Protein AF-A0A3E1HQI9-F1 (afdb_monomer_lite)

Structure (mmCIF, N/CA/C/O backbone):
data_AF-A0A3E1HQI9-F1
#
_entry.id   AF-A0A3E1HQI9-F1
#
loop_
_atom_site.group_PDB
_atom_site.id
_atom_site.type_symbol
_atom_site.label_atom_id
_atom_site.label_alt_id
_atom_site.label_comp_id
_atom_site.label_asym_id
_atom_site.label_entity_id
_atom_site.label_seq_id
_atom_site.pdbx_PDB_ins_code
_atom_site.Cartn_x
_atom_site.Cartn_y
_atom_site.Cartn_z
_atom_site.occupancy
_atom_site.B_iso_or_equiv
_atom_site.auth_seq_id
_atom_site.auth_comp_id
_atom_site.auth_asym_id
_atom_site.auth_atom_id
_atom_site.pdbx_PDB_model_num
ATOM 1 N N . MET A 1 1 ? 32.367 -11.752 -16.642 1.00 41.03 1 MET A N 1
ATOM 2 C CA . MET A 1 1 ? 31.459 -10.588 -16.600 1.00 41.03 1 MET A CA 1
ATOM 3 C C . MET A 1 1 ? 30.913 -10.545 -15.189 1.00 41.03 1 MET A C 1
ATOM 5 O O . MET A 1 1 ? 30.136 -11.419 -14.832 1.00 41.03 1 MET A O 1
ATOM 9 N N . LEU A 1 2 ? 31.488 -9.681 -14.352 1.00 41.44 2 LEU A N 1
ATOM 10 C CA . LEU A 1 2 ? 31.187 -9.612 -12.925 1.00 41.44 2 LEU A CA 1
ATOM 11 C C . LEU A 1 2 ? 29.710 -9.265 -12.748 1.00 41.44 2 LEU A C 1
ATOM 13 O O . LEU A 1 2 ? 29.239 -8.254 -13.261 1.00 41.44 2 LEU A O 1
ATOM 17 N N . ASN A 1 3 ? 28.998 -10.146 -12.053 1.00 54.88 3 ASN A N 1
ATOM 18 C CA . ASN A 1 3 ? 27.656 -9.914 -11.554 1.00 54.88 3 ASN A CA 1
ATOM 19 C C . ASN A 1 3 ? 27.782 -8.85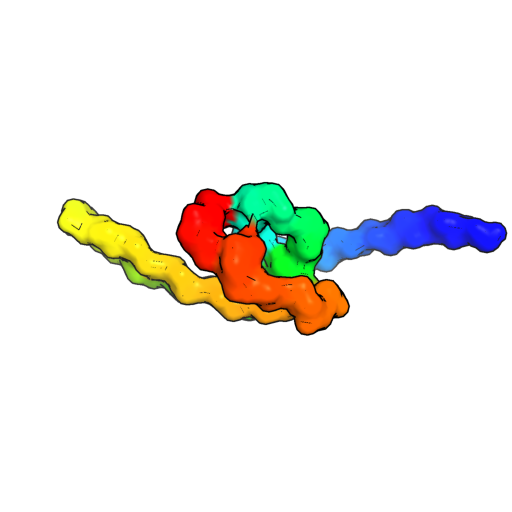3 -10.453 1.00 54.88 3 ASN A C 1
ATOM 21 O O . ASN A 1 3 ? 27.879 -9.183 -9.273 1.00 54.88 3 ASN A O 1
ATOM 25 N N . GLU A 1 4 ? 27.928 -7.588 -10.849 1.00 57.47 4 GLU A N 1
ATOM 26 C CA . GLU A 1 4 ? 27.909 -6.473 -9.916 1.00 57.47 4 GLU A CA 1
ATOM 27 C C . GLU A 1 4 ? 26.530 -6.472 -9.264 1.00 57.47 4 GLU A C 1
ATOM 29 O O . GLU A 1 4 ? 25.539 -6.039 -9.853 1.00 57.47 4 GLU A O 1
ATOM 34 N N . LEU A 1 5 ? 26.467 -7.003 -8.043 1.00 60.31 5 LEU A N 1
ATOM 35 C CA . LEU A 1 5 ? 25.413 -6.690 -7.095 1.00 60.31 5 LEU A CA 1
ATOM 36 C C . LEU A 1 5 ? 25.489 -5.178 -6.898 1.00 60.31 5 LEU A C 1
ATOM 38 O O . LEU A 1 5 ? 26.232 -4.688 -6.052 1.00 60.31 5 LEU A O 1
ATOM 42 N N . ARG A 1 6 ? 24.785 -4.431 -7.754 1.00 57.59 6 ARG A N 1
ATOM 43 C CA . ARG A 1 6 ? 24.552 -3.009 -7.552 1.00 57.59 6 ARG A CA 1
ATOM 44 C C . ARG A 1 6 ? 23.820 -2.922 -6.229 1.00 57.59 6 ARG A C 1
ATOM 46 O O . ARG A 1 6 ? 22.634 -3.230 -6.156 1.00 57.59 6 ARG A O 1
ATOM 53 N N . THR A 1 7 ? 24.549 -2.575 -5.178 1.00 54.22 7 THR A N 1
ATOM 54 C CA . THR A 1 7 ? 23.968 -2.237 -3.890 1.00 54.22 7 THR A CA 1
ATOM 55 C C . THR A 1 7 ? 23.058 -1.047 -4.152 1.00 54.22 7 THR A C 1
ATOM 57 O O . THR A 1 7 ? 23.529 0.076 -4.322 1.00 54.22 7 THR A O 1
ATOM 60 N N . PHE A 1 8 ? 21.761 -1.305 -4.315 1.00 59.03 8 PHE A N 1
ATOM 61 C CA . PHE A 1 8 ? 20.782 -0.247 -4.472 1.00 59.03 8 PHE A CA 1
ATOM 62 C C . PHE A 1 8 ? 20.661 0.415 -3.105 1.00 59.03 8 PHE A C 1
ATOM 64 O O . PHE A 1 8 ? 20.081 -0.143 -2.172 1.00 59.03 8 PHE A O 1
ATOM 71 N N . PHE A 1 9 ? 21.307 1.568 -2.961 1.00 51.03 9 PHE A N 1
ATOM 72 C CA . PHE A 1 9 ? 21.143 2.413 -1.792 1.00 51.03 9 PHE A CA 1
ATOM 73 C C . PHE A 1 9 ? 19.796 3.113 -1.922 1.00 51.03 9 PHE A C 1
ATOM 75 O O . PHE A 1 9 ? 19.678 4.219 -2.440 1.00 51.03 9 PHE A O 1
ATOM 82 N N . ASP A 1 10 ? 18.772 2.400 -1.477 1.00 58.00 10 ASP A N 1
ATOM 83 C CA . ASP A 1 10 ? 17.456 2.940 -1.199 1.00 58.00 10 ASP A CA 1
ATOM 84 C C . ASP A 1 10 ? 17.600 3.956 -0.050 1.00 58.00 10 ASP A C 1
ATOM 86 O O . ASP A 1 10 ? 17.746 3.600 1.121 1.00 58.00 10 ASP A O 1
ATOM 90 N N . HIS A 1 11 ? 17.646 5.241 -0.405 1.00 55.84 11 HIS A N 1
ATOM 91 C CA . HIS A 1 11 ? 17.550 6.350 0.546 1.00 55.84 11 HIS A CA 1
ATOM 92 C C . HIS A 1 11 ? 16.089 6.702 0.878 1.00 55.84 11 HIS A C 1
ATOM 94 O O . HIS A 1 11 ? 15.839 7.695 1.571 1.00 55.84 11 HIS A O 1
ATOM 100 N N . SER A 1 12 ? 15.121 5.917 0.397 1.00 66.12 12 SER A N 1
ATOM 101 C CA . SER A 1 12 ? 13.722 6.062 0.757 1.00 66.12 12 SER A CA 1
ATOM 102 C C . SER A 1 12 ? 13.531 5.660 2.212 1.00 66.12 12 SER A C 1
ATOM 104 O O . SER A 1 12 ? 13.936 4.600 2.690 1.00 66.12 12 SER A O 1
ATOM 106 N N . ARG A 1 13 ? 12.895 6.553 2.966 1.00 77.31 13 ARG A N 1
ATOM 107 C CA . ARG A 1 13 ? 12.507 6.267 4.353 1.00 77.31 13 ARG A CA 1
ATOM 108 C C . ARG A 1 13 ? 11.266 5.382 4.419 1.00 77.31 13 ARG A C 1
ATOM 110 O O . ARG A 1 13 ? 10.953 4.867 5.489 1.00 77.31 13 ARG A O 1
ATOM 117 N N . HIS A 1 14 ? 10.553 5.238 3.305 1.00 85.19 14 HIS A N 1
ATOM 118 C CA . HIS A 1 14 ? 9.292 4.523 3.219 1.00 85.19 14 HIS A CA 1
ATOM 119 C C . HIS A 1 14 ? 9.463 3.327 2.290 1.00 85.19 14 HIS A C 1
ATOM 121 O O . HIS A 1 14 ? 9.878 3.478 1.147 1.00 85.19 14 HIS A O 1
ATOM 127 N N . LYS A 1 15 ? 9.125 2.139 2.787 1.00 89.69 15 LYS A N 1
ATOM 128 C CA . LYS A 1 15 ? 9.118 0.905 2.001 1.00 89.69 15 LYS A CA 1
ATOM 129 C C . LYS A 1 15 ? 7.683 0.450 1.815 1.00 89.69 15 LYS A C 1
ATOM 131 O O . LYS A 1 15 ? 6.911 0.486 2.770 1.00 89.69 15 LYS A O 1
ATOM 136 N N . LEU A 1 16 ? 7.358 0.020 0.602 1.00 92.19 16 LEU A N 1
ATOM 137 C CA . LEU A 1 16 ? 6.090 -0.614 0.276 1.00 92.19 16 LEU A CA 1
ATOM 138 C C . LEU A 1 16 ? 6.367 -2.057 -0.139 1.00 92.19 16 LEU A C 1
ATOM 140 O O . LEU A 1 16 ? 7.150 -2.310 -1.051 1.00 92.19 16 LEU A O 1
ATOM 144 N N . THR A 1 17 ? 5.712 -3.001 0.522 1.00 92.81 17 THR A N 1
ATOM 145 C CA . THR A 1 17 ? 5.751 -4.419 0.162 1.00 92.81 17 THR A CA 1
ATOM 146 C C . THR A 1 17 ? 4.328 -4.906 0.030 1.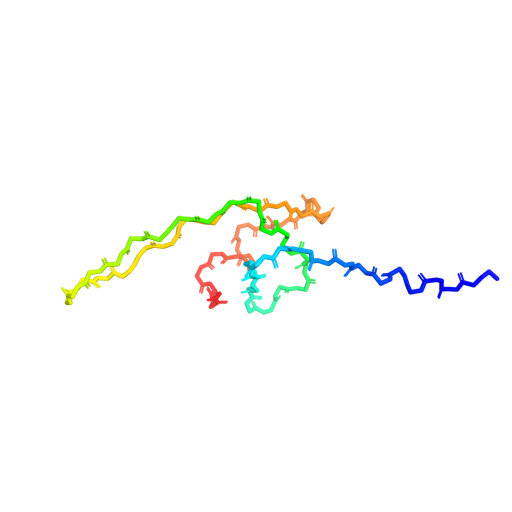00 92.81 17 THR A C 1
ATOM 148 O O . THR A 1 17 ? 3.539 -4.633 0.914 1.00 92.81 17 THR A O 1
ATOM 151 N N . VAL A 1 18 ? 3.993 -5.642 -1.025 1.00 92.62 18 VAL A N 1
ATOM 152 C CA . VAL A 1 18 ? 2.667 -6.258 -1.157 1.00 92.62 18 VAL A CA 1
ATOM 153 C C . VAL A 1 18 ? 2.837 -7.768 -1.130 1.00 92.62 18 VAL A C 1
ATOM 155 O O . VAL A 1 18 ? 3.737 -8.324 -1.764 1.00 92.62 18 VAL A O 1
ATOM 158 N N . ARG A 1 19 ? 1.998 -8.464 -0.364 1.00 93.19 19 ARG A N 1
ATOM 159 C CA . ARG A 1 19 ? 2.098 -9.913 -0.202 1.00 93.19 19 ARG A CA 1
ATOM 160 C C . ARG A 1 19 ? 2.005 -10.625 -1.554 1.00 93.19 19 ARG A C 1
ATOM 162 O O . ARG A 1 19 ? 1.064 -10.417 -2.313 1.00 93.19 19 ARG A O 1
ATOM 169 N N . ASN A 1 20 ? 2.945 -11.543 -1.796 1.00 91.12 20 ASN A N 1
ATOM 170 C CA . ASN A 1 20 ? 3.098 -12.302 -3.046 1.00 91.12 20 ASN A CA 1
ATOM 171 C C . ASN A 1 20 ? 3.430 -11.448 -4.286 1.00 91.12 20 ASN A C 1
ATOM 173 O O . ASN A 1 20 ? 3.277 -11.930 -5.406 1.00 91.12 20 ASN A O 1
ATOM 177 N N . VAL A 1 21 ? 3.916 -10.219 -4.102 1.00 90.69 21 VAL A N 1
ATOM 178 C CA . VAL A 1 21 ? 4.431 -9.371 -5.181 1.00 90.69 21 VAL A CA 1
ATOM 179 C C . VAL A 1 21 ? 5.945 -9.274 -5.031 1.00 90.69 21 VAL A C 1
ATOM 181 O O . VAL A 1 21 ? 6.448 -8.765 -4.034 1.00 90.69 21 VAL A O 1
ATOM 184 N N . ALA A 1 22 ? 6.675 -9.808 -6.013 1.00 90.12 22 ALA A N 1
ATOM 185 C CA . ALA A 1 22 ? 8.141 -9.771 -6.041 1.00 90.12 22 ALA A CA 1
ATOM 186 C C . ALA A 1 22 ? 8.701 -8.486 -6.677 1.00 90.12 22 ALA A C 1
ATOM 188 O O . ALA A 1 22 ? 9.902 -8.232 -6.586 1.00 90.12 22 ALA A O 1
ATOM 189 N N . ALA A 1 23 ? 7.838 -7.697 -7.322 1.00 89.75 23 ALA A N 1
ATOM 190 C CA . ALA A 1 23 ? 8.206 -6.444 -7.959 1.00 89.75 2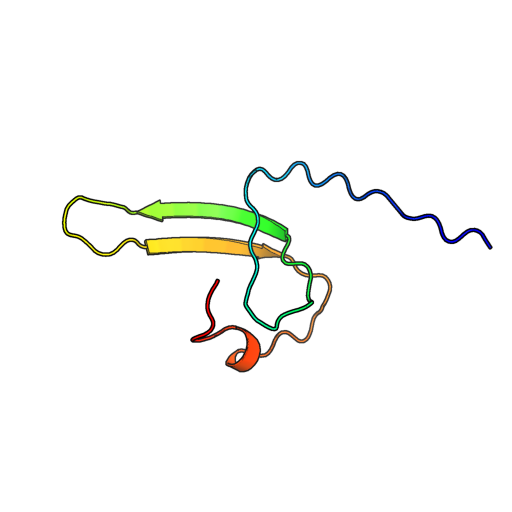3 ALA A CA 1
ATOM 191 C C . ALA A 1 23 ? 8.722 -5.434 -6.923 1.00 89.75 23 ALA A C 1
ATOM 193 O O . ALA A 1 23 ? 8.176 -5.308 -5.824 1.00 89.75 23 ALA A O 1
ATOM 194 N N . VAL A 1 24 ? 9.767 -4.692 -7.285 1.00 89.38 24 VAL A N 1
ATOM 195 C CA . VAL A 1 24 ? 10.317 -3.630 -6.435 1.00 89.38 24 VAL A CA 1
ATOM 196 C C . VAL A 1 24 ? 9.440 -2.386 -6.574 1.00 89.38 24 VAL A C 1
ATOM 198 O O . VAL A 1 24 ? 9.379 -1.794 -7.651 1.00 89.38 24 VAL A O 1
ATOM 201 N N . LEU A 1 25 ? 8.761 -2.003 -5.489 1.00 91.25 25 LEU A N 1
ATOM 202 C CA . LEU A 1 25 ? 7.882 -0.832 -5.427 1.00 91.25 25 LEU A CA 1
ATOM 203 C C . LEU A 1 25 ? 8.613 0.311 -4.712 1.00 91.25 25 LEU A C 1
ATOM 205 O O . LEU A 1 25 ? 8.638 0.375 -3.482 1.00 91.25 25 LEU A O 1
ATOM 209 N N . ASP A 1 26 ? 9.238 1.194 -5.485 1.00 89.88 26 ASP A N 1
ATOM 210 C CA . ASP A 1 26 ? 10.023 2.305 -4.947 1.00 89.88 26 ASP A CA 1
ATOM 211 C C . ASP A 1 26 ? 9.118 3.495 -4.610 1.00 89.88 26 ASP A C 1
ATOM 213 O O . ASP A 1 26 ? 8.466 4.061 -5.492 1.00 89.88 26 ASP A O 1
ATOM 217 N N . VAL A 1 27 ? 9.035 3.857 -3.328 1.00 90.62 27 VAL A N 1
ATOM 218 C CA . VAL A 1 27 ? 8.088 4.868 -2.838 1.00 90.62 27 VAL A CA 1
ATOM 219 C C . VAL A 1 27 ? 8.556 6.272 -3.218 1.00 90.62 27 VAL A C 1
ATOM 221 O O . VAL A 1 27 ? 9.581 6.749 -2.737 1.00 90.62 27 VAL A O 1
ATOM 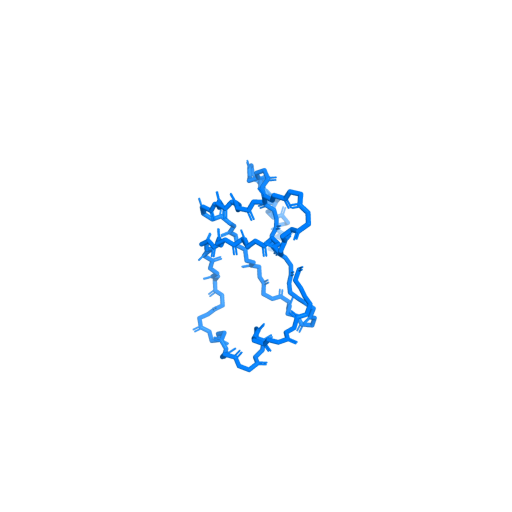224 N N . LEU A 1 28 ? 7.738 6.965 -4.012 1.00 90.44 28 LEU A N 1
ATOM 225 C CA . LEU A 1 28 ? 7.938 8.352 -4.428 1.00 90.44 28 LEU A CA 1
ATOM 226 C C . LEU A 1 28 ? 7.328 9.342 -3.427 1.00 90.44 28 LEU A C 1
ATOM 228 O O . LEU A 1 28 ? 7.943 10.355 -3.095 1.00 90.44 28 LEU A O 1
ATOM 232 N N . ALA A 1 29 ? 6.114 9.062 -2.949 1.00 90.25 29 ALA A N 1
ATOM 233 C CA . ALA A 1 29 ? 5.420 9.902 -1.980 1.00 90.25 29 ALA A CA 1
ATOM 234 C C . ALA A 1 29 ? 4.531 9.074 -1.048 1.00 90.25 29 ALA A C 1
ATOM 236 O O . ALA A 1 29 ? 3.942 8.068 -1.441 1.00 90.25 29 ALA A O 1
ATOM 237 N N . PHE A 1 30 ? 4.404 9.534 0.195 1.00 92.31 30 PHE A N 1
ATOM 238 C CA . PHE A 1 30 ? 3.597 8.898 1.230 1.00 92.31 30 PHE A CA 1
ATOM 239 C C . PHE A 1 30 ? 2.796 9.956 1.991 1.00 92.31 30 PHE A C 1
ATOM 241 O O . PHE A 1 30 ? 3.353 10.952 2.459 1.00 92.31 30 PHE A O 1
ATOM 248 N N . LYS A 1 31 ? 1.487 9.738 2.140 1.00 94.25 31 LYS A N 1
ATOM 249 C CA . LYS A 1 31 ? 0.603 10.578 2.955 1.00 94.25 31 LYS A CA 1
ATOM 250 C C . LYS A 1 31 ? -0.327 9.708 3.793 1.00 94.25 31 LYS A C 1
ATOM 252 O O . LYS A 1 31 ? -1.134 8.970 3.236 1.00 94.25 31 LYS A O 1
ATOM 257 N N . GLY A 1 32 ? -0.239 9.842 5.115 1.00 95.06 32 GLY A N 1
ATOM 258 C CA . GLY A 1 32 ? -1.119 9.171 6.069 1.00 95.06 32 GLY A CA 1
ATOM 259 C C . GLY A 1 32 ? -2.171 10.099 6.662 1.00 95.06 32 GLY A C 1
ATOM 260 O O . GLY A 1 32 ? -1.901 11.269 6.935 1.00 95.06 32 GLY A O 1
ATOM 261 N N . HIS A 1 33 ? -3.369 9.563 6.860 1.00 97.06 33 HIS A N 1
ATOM 262 C CA . HIS A 1 33 ? -4.428 10.159 7.658 1.00 97.06 33 HIS A CA 1
ATOM 263 C C . HIS A 1 33 ? -4.832 9.165 8.747 1.00 97.06 33 HIS A C 1
ATOM 265 O O . HIS A 1 33 ? -5.311 8.070 8.449 1.00 97.06 33 HIS A O 1
ATOM 271 N N . GLU A 1 34 ? -4.618 9.551 10.000 1.00 97.56 34 GLU A N 1
ATOM 272 C CA . GLU A 1 34 ? -4.829 8.716 11.181 1.00 97.56 34 GLU A CA 1
ATOM 273 C C . GLU A 1 34 ? -5.548 9.522 12.264 1.00 97.56 34 GLU A C 1
ATOM 275 O O . GLU A 1 34 ? -5.351 10.732 12.395 1.00 97.56 34 GLU A O 1
ATOM 280 N N . GLY A 1 35 ? -6.375 8.846 13.059 1.00 97.06 35 GLY A N 1
ATOM 281 C CA . GLY A 1 35 ? -7.111 9.459 14.156 1.00 97.06 35 GLY A CA 1
ATOM 282 C C . GLY A 1 35 ? -7.602 8.416 15.151 1.00 97.06 35 GLY A C 1
ATOM 283 O O . GLY A 1 35 ? -7.820 7.256 14.804 1.00 97.06 35 GLY A O 1
ATOM 284 N N . LEU A 1 36 ? -7.781 8.826 16.407 1.00 97.88 36 LEU A N 1
ATOM 285 C CA . LEU A 1 36 ? -8.281 7.930 17.449 1.00 97.88 36 LEU A CA 1
ATOM 286 C C . LEU A 1 36 ? -9.681 7.424 17.090 1.00 97.88 36 LEU A C 1
ATOM 288 O O . LEU A 1 36 ? -10.570 8.212 16.768 1.00 97.88 36 LEU A O 1
ATOM 292 N N . SER A 1 37 ? -9.873 6.107 17.183 1.00 97.19 37 SER A N 1
ATOM 293 C CA . SER A 1 37 ? -11.132 5.424 16.850 1.00 97.19 37 SER A CA 1
ATOM 294 C C . SER A 1 37 ? -11.615 5.651 15.408 1.00 97.19 37 SER A C 1
ATOM 296 O O . SER A 1 37 ? -12.809 5.545 15.135 1.00 97.19 37 SER A O 1
ATOM 298 N N . GLN A 1 38 ? -10.701 5.958 14.483 1.00 97.56 38 GLN A N 1
ATOM 299 C CA . GLN A 1 38 ? -10.976 6.078 13.051 1.00 97.56 38 GLN A CA 1
ATOM 300 C C . GLN A 1 38 ? -10.095 5.101 12.264 1.00 97.56 38 GLN A C 1
ATOM 302 O O . GLN A 1 38 ? -8.972 4.817 12.686 1.00 97.56 38 GLN A O 1
ATOM 307 N N . PRO A 1 39 ? -10.570 4.582 11.119 1.00 97.31 39 PRO A N 1
ATOM 308 C CA . PRO A 1 39 ? -9.710 3.824 10.226 1.00 97.31 39 PRO A CA 1
ATOM 309 C C . PRO A 1 39 ? -8.598 4.728 9.686 1.00 97.31 39 PRO A C 1
ATOM 311 O O . PRO A 1 39 ? -8.835 5.885 9.332 1.00 97.31 39 PRO A O 1
ATOM 314 N N . PHE A 1 40 ? -7.388 4.188 9.605 1.00 96.44 40 PHE A N 1
ATOM 315 C CA . PHE A 1 40 ? -6.282 4.864 8.942 1.00 96.44 40 PHE A CA 1
ATOM 316 C C . PHE A 1 40 ? -6.461 4.824 7.419 1.00 96.44 40 PHE A C 1
ATOM 318 O O . PHE A 1 40 ? -7.107 3.932 6.863 1.00 96.44 40 PHE A O 1
ATOM 325 N N . ASN A 1 41 ? -5.854 5.783 6.728 1.00 96.38 41 ASN A N 1
ATOM 326 C CA . ASN A 1 41 ? -5.745 5.780 5.276 1.00 96.38 41 ASN A CA 1
ATOM 327 C C . ASN A 1 41 ? -4.345 6.231 4.860 1.00 96.38 41 ASN A C 1
ATOM 329 O O . ASN A 1 41 ? -3.907 7.316 5.240 1.00 96.38 41 ASN A O 1
ATOM 333 N N . TYR A 1 42 ? -3.669 5.413 4.055 1.00 95.75 42 TYR A N 1
ATOM 334 C CA . TYR A 1 42 ? -2.372 5.743 3.478 1.00 95.75 42 TYR A CA 1
ATOM 335 C C . TYR A 1 42 ? -2.490 5.850 1.963 1.00 95.75 42 TYR A C 1
ATOM 337 O O . TYR A 1 42 ? -2.887 4.901 1.289 1.00 95.75 42 TYR A O 1
ATOM 345 N N . ARG A 1 43 ? -2.108 7.006 1.420 1.00 95.50 43 ARG A N 1
ATOM 346 C CA . ARG A 1 43 ? -1.865 7.190 -0.010 1.00 95.50 43 ARG A CA 1
ATOM 347 C C . ARG A 1 43 ? -0.373 7.039 -0.258 1.00 95.50 43 ARG A C 1
ATOM 349 O O . ARG A 1 43 ? 0.418 7.834 0.252 1.00 95.50 43 ARG A O 1
ATOM 356 N N . VAL A 1 44 ? -0.019 6.040 -1.055 1.00 94.31 44 VAL A N 1
ATOM 357 C CA . VAL A 1 44 ? 1.359 5.767 -1.462 1.00 94.31 44 VAL A CA 1
ATOM 358 C C . VAL A 1 44 ? 1.446 5.899 -2.974 1.00 94.31 44 VAL A C 1
ATOM 360 O O . VAL A 1 44 ? 0.681 5.270 -3.701 1.00 94.31 44 VAL A O 1
ATOM 363 N N . GLU A 1 45 ? 2.360 6.737 -3.438 1.00 94.25 45 GLU A N 1
ATOM 364 C CA . GLU A 1 45 ? 2.734 6.846 -4.844 1.00 94.25 45 GLU A CA 1
ATOM 365 C C . GLU A 1 45 ? 4.097 6.183 -4.990 1.00 94.25 45 GLU A C 1
ATOM 367 O O . GLU A 1 45 ? 5.006 6.460 -4.205 1.00 94.25 45 GLU A O 1
ATOM 372 N N . PHE A 1 46 ? 4.236 5.283 -5.957 1.00 91.94 46 PHE A N 1
ATOM 373 C CA . PHE A 1 46 ? 5.453 4.507 -6.155 1.00 91.94 46 PHE A CA 1
ATOM 374 C C . PHE A 1 46 ? 5.779 4.375 -7.639 1.00 91.94 46 PHE A C 1
ATOM 376 O O . PHE A 1 46 ? 4.916 4.539 -8.503 1.00 91.94 46 PHE A O 1
ATOM 383 N N . THR A 1 47 ? 7.036 4.061 -7.923 1.00 90.56 47 THR A N 1
ATOM 384 C CA . THR A 1 47 ? 7.502 3.660 -9.249 1.00 90.56 47 THR A CA 1
ATOM 385 C C . THR A 1 47 ? 7.910 2.191 -9.228 1.00 90.56 47 THR A C 1
ATOM 387 O O . THR A 1 47 ? 8.251 1.640 -8.181 1.00 90.56 47 THR A O 1
ATOM 390 N N . CYS A 1 48 ? 7.832 1.532 -10.380 1.00 89.06 48 CYS A N 1
ATOM 391 C CA . CYS A 1 48 ? 8.255 0.148 -10.539 1.00 89.06 48 CYS A CA 1
ATOM 392 C C . CYS A 1 48 ? 8.900 -0.039 -11.914 1.00 89.06 48 CYS A C 1
ATOM 394 O O . CYS A 1 48 ? 8.496 0.604 -12.883 1.00 89.06 48 CYS A O 1
ATOM 396 N N . ILE A 1 49 ? 9.909 -0.909 -11.986 1.00 87.50 49 ILE A N 1
ATOM 397 C CA . ILE A 1 49 ? 10.560 -1.291 -13.248 1.00 87.50 49 ILE A CA 1
ATOM 398 C C . ILE A 1 49 ? 9.704 -2.319 -14.006 1.00 87.50 49 ILE A C 1
ATOM 400 O O . ILE A 1 49 ? 9.703 -2.321 -15.237 1.00 87.50 49 ILE A O 1
ATOM 404 N N . ASP A 1 50 ? 8.957 -3.163 -13.288 1.00 85.44 50 ASP A N 1
ATOM 405 C CA . ASP A 1 50 ? 8.025 -4.114 -13.891 1.00 85.44 50 ASP A CA 1
ATOM 406 C C . ASP A 1 50 ? 6.793 -3.367 -14.421 1.00 85.44 50 ASP A C 1
ATOM 408 O O . ASP A 1 50 ? 5.990 -2.826 -13.662 1.00 85.44 50 ASP A O 1
ATOM 412 N N . GLY A 1 51 ? 6.652 -3.317 -15.748 1.00 75.62 51 GLY A N 1
ATOM 413 C CA . GLY A 1 51 ? 5.579 -2.580 -16.426 1.00 75.62 51 GLY A CA 1
ATOM 414 C C . GLY A 1 51 ? 4.219 -3.287 -16.464 1.00 75.62 51 GLY A C 1
ATOM 415 O O . GLY A 1 51 ? 3.249 -2.680 -16.911 1.00 75.62 51 GLY A O 1
ATOM 416 N N . ASP A 1 52 ? 4.138 -4.544 -16.016 1.00 82.88 52 ASP A N 1
ATOM 417 C CA . ASP A 1 52 ? 2.923 -5.374 -16.054 1.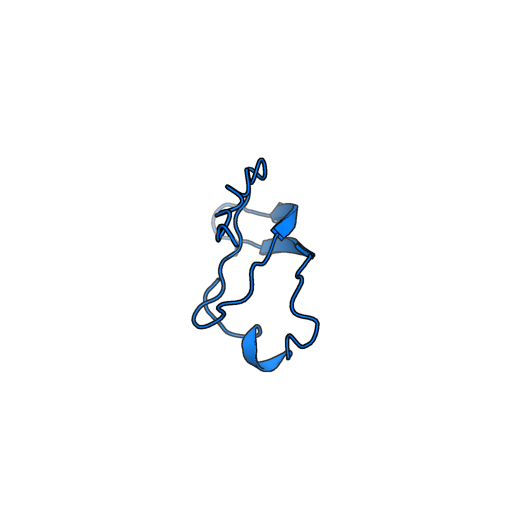00 82.88 52 ASP A CA 1
ATOM 418 C C . ASP A 1 52 ? 2.448 -5.760 -14.643 1.00 82.88 52 ASP A C 1
ATOM 420 O O . ASP A 1 52 ? 2.384 -6.925 -14.253 1.00 82.88 52 ASP A O 1
ATOM 424 N N . LEU A 1 53 ? 2.155 -4.743 -13.834 1.00 87.38 53 LEU A N 1
ATOM 425 C CA . LEU A 1 53 ? 1.511 -4.905 -12.531 1.00 87.38 53 LEU A CA 1
ATOM 426 C C . LEU A 1 53 ? -0.008 -4.898 -12.717 1.00 87.38 53 LEU A C 1
ATOM 428 O O . LEU A 1 53 ? -0.641 -3.841 -12.766 1.00 87.38 53 LEU A O 1
ATOM 432 N N . SER A 1 54 ? -0.606 -6.084 -12.830 1.00 88.69 54 SER A N 1
ATOM 433 C CA . SER A 1 54 ? -2.059 -6.204 -12.961 1.00 88.69 54 SER A CA 1
ATOM 434 C C . SER A 1 54 ? -2.773 -5.827 -11.659 1.00 88.69 54 SER A C 1
ATOM 436 O O . SER A 1 54 ? -2.286 -6.091 -10.556 1.00 88.69 54 SER A O 1
ATOM 438 N N . ALA A 1 55 ? -3.966 -5.238 -11.764 1.00 89.69 55 ALA A N 1
ATOM 439 C CA . ALA A 1 55 ? -4.730 -4.794 -10.597 1.00 89.69 55 ALA A CA 1
ATOM 440 C C . ALA A 1 55 ? -5.006 -5.940 -9.604 1.00 89.69 55 ALA A C 1
ATOM 442 O O . ALA A 1 55 ? -4.893 -5.747 -8.396 1.00 89.69 55 ALA A O 1
ATOM 443 N N . ASP A 1 56 ? -5.276 -7.149 -10.097 1.00 90.56 56 ASP A N 1
ATOM 444 C CA . ASP A 1 56 ? -5.568 -8.328 -9.270 1.00 90.56 56 ASP A CA 1
ATOM 445 C C . ASP A 1 56 ? -4.374 -8.796 -8.418 1.00 90.56 56 ASP A C 1
ATOM 447 O O . ASP A 1 56 ? -4.552 -9.471 -7.396 1.00 90.56 56 ASP A O 1
ATOM 451 N N . THR A 1 57 ? -3.146 -8.443 -8.818 1.00 89.31 57 THR A N 1
ATOM 452 C CA . THR A 1 57 ? -1.939 -8.746 -8.033 1.00 89.31 57 THR A CA 1
ATOM 453 C C . THR A 1 57 ? -1.746 -7.807 -6.848 1.00 89.31 57 THR A C 1
ATOM 455 O O . THR A 1 57 ? -1.111 -8.209 -5.878 1.00 89.31 57 THR A O 1
ATOM 458 N N . LEU A 1 58 ? -2.328 -6.604 -6.888 1.00 90.94 58 LEU A N 1
ATOM 459 C CA . LEU A 1 58 ? -2.163 -5.576 -5.856 1.00 90.94 58 LEU A CA 1
ATOM 460 C C . LEU A 1 58 ? -3.413 -5.400 -4.986 1.00 90.94 58 LEU A C 1
ATOM 462 O O . LEU A 1 58 ? -3.314 -5.226 -3.772 1.00 90.94 58 LEU A O 1
ATOM 466 N N . LEU A 1 59 ? -4.600 -5.437 -5.589 1.00 93.56 59 LEU A N 1
ATOM 467 C CA . LEU A 1 59 ? -5.850 -5.128 -4.904 1.00 93.56 59 LEU A CA 1
ATOM 468 C C . LEU A 1 59 ? -6.261 -6.244 -3.935 1.00 93.56 59 LEU A C 1
ATOM 470 O O . LEU A 1 59 ? -6.229 -7.433 -4.254 1.00 93.56 59 LEU A O 1
ATOM 474 N N . GLY A 1 60 ? -6.674 -5.838 -2.731 1.00 93.25 60 GLY A N 1
ATOM 475 C CA . GLY A 1 60 ? -7.123 -6.753 -1.677 1.00 93.25 60 GLY A CA 1
ATOM 476 C C . GLY A 1 60 ? -6.018 -7.640 -1.096 1.00 93.25 60 GLY A C 1
ATOM 477 O O . GLY A 1 60 ? -6.326 -8.626 -0.429 1.00 93.25 60 GLY A O 1
ATOM 478 N N . LYS A 1 61 ? -4.746 -7.330 -1.372 1.00 93.62 61 LYS A N 1
ATOM 479 C CA . LYS A 1 61 ? -3.595 -7.984 -0.748 1.00 93.62 61 LYS A CA 1
ATOM 480 C C . LYS A 1 61 ? -3.145 -7.203 0.480 1.00 93.62 61 LYS A C 1
ATOM 482 O O . LYS A 1 61 ? -3.306 -5.987 0.542 1.00 93.62 61 LYS A O 1
ATOM 487 N N . ASP A 1 62 ? -2.542 -7.919 1.421 1.00 92.75 62 ASP A N 1
ATOM 488 C CA . ASP A 1 62 ? -1.872 -7.306 2.566 1.00 92.75 62 ASP A CA 1
ATOM 489 C C . ASP A 1 62 ? -0.637 -6.540 2.072 1.00 92.75 62 ASP A C 1
ATOM 491 O O . ASP A 1 62 ? 0.150 -7.084 1.286 1.00 92.75 62 ASP A O 1
ATOM 495 N N . ALA A 1 63 ? -0.488 -5.297 2.529 1.00 89.06 63 ALA A N 1
ATOM 496 C CA . ALA A 1 63 ? 0.594 -4.387 2.170 1.00 89.06 63 ALA A CA 1
ATOM 497 C C . ALA A 1 63 ? 1.203 -3.727 3.414 1.00 89.06 63 ALA A C 1
ATOM 499 O O . ALA A 1 63 ? 0.435 -3.514 4.382 1.00 89.06 63 ALA A O 1
#

Radius of gyration: 14.86 Å; chains: 1; bounding box: 43×23×34 Å

Foldseek 3Di:
DDPPPPPPPLPDPDADDWPPDPWGWRWPDWDWDDDPPDDIDIDTDTDTPPPDDDPVRHPPTDD

Secondary structure (DSSP, 8-state):
-----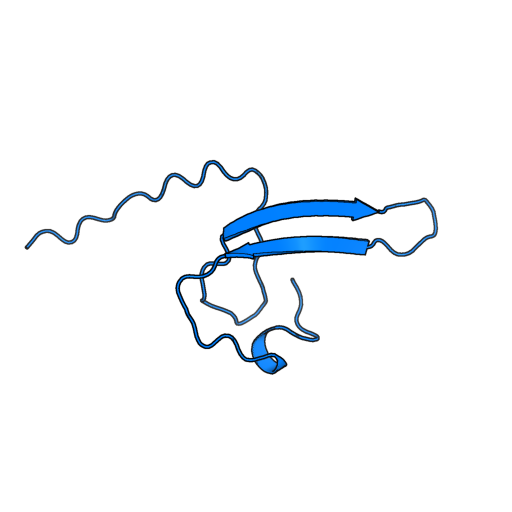-------S-EE--TT--S-EEEEEEEEE--TTS--EEEEEEE-S-S---HHHHTTS--

Sequence (63 aa):
MLNELRTFFDHSRHKLTVRNVAAVLDVLAFKGHEGLSQPFNYRVEFTCIDGDLSADTLLGKDA

pLDDT: mean 84.46, std 15.3, range [41.03, 97.88]